Protein AF-A0A447N8U3-F1 (afdb_monomer)

Radius of gyration: 13.82 Å; Cα contacts (8 Å, |Δi|>4): 98; chains: 1; bounding box: 30×31×38 Å

Foldseek 3Di:
DDWDQDPVHNVDIDDQFDDADVPGDPVRVVQVSCCVPPVDRCVVVVWDFDQPVDADFDDDDPVCCVVDDPPDHGGGGDRDDRPRDD

Solvent-accessible surface area (backbone atoms only — not comparable to full-atom values): 5715 Å² total; per-residue (Å²): 136,78,72,46,69,40,90,91,39,78,89,43,69,36,61,87,79,74,74,66,53,92,96,52,49,72,66,57,31,52,53,51,39,39,30,72,78,70,71,44,52,48,75,86,70,70,42,48,74,49,84,67,88,52,73,56,75,55,81,68,55,78,90,61,46,82,82,52,66,91,88,70,69,58,77,50,72,51,74,66,57,65,60,68,59,131

Secondary structure (DSSP, 8-state):
---EE-SS-TT-EESS--PPPTT--HHHHHHHHHHHHH---TTTTTPPPP--------PPPTTTGGGS-TT---------------

Mean predicted aligned error: 6.05 Å

Organism: Salmonella enterica I (NCBI:txid59201)

Nearest PDB structures (foldseek):
  2o1c-assembly2_B  TM=8.344E-01  e=4.513E-09  Escherichia coli
  4s2v-assembly1_A  TM=6.903E-01  e=2.520E-01  Escherichia coli K-12

Structure (mmCIF, N/CA/C/O backbone):
data_AF-A0A447N8U3-F1
#
_entry.id   AF-A0A447N8U3-F1
#
loop_
_atom_site.group_PDB
_atom_site.id
_atom_site.type_symbol
_atom_site.label_atom_id
_atom_site.label_alt_id
_atom_site.label_comp_id
_atom_site.label_asym_id
_atom_site.label_entity_id
_atom_site.label_seq_id
_atom_site.pdbx_PDB_ins_code
_atom_site.Cartn_x
_atom_site.Cartn_y
_atom_site.Cartn_z
_atom_site.occupancy
_atom_site.B_iso_or_equiv
_atom_site.auth_seq_id
_atom_site.auth_comp_id
_atom_site.auth_asym_id
_atom_site.auth_atom_id
_atom_site.pdbx_PDB_model_num
ATOM 1 N N . MET A 1 1 ? 2.513 -11.857 11.190 1.00 72.25 1 MET A N 1
ATOM 2 C CA . MET A 1 1 ? 2.510 -10.950 10.023 1.00 72.25 1 MET A CA 1
ATOM 3 C C . MET A 1 1 ? 1.708 -11.611 8.915 1.00 72.25 1 MET A C 1
ATOM 5 O O . MET A 1 1 ? 1.931 -12.793 8.685 1.00 72.25 1 MET A O 1
ATOM 9 N N . LEU A 1 2 ? 0.777 -10.890 8.283 1.00 84.56 2 LEU A N 1
ATOM 10 C CA . LEU A 1 2 ? 0.028 -11.374 7.118 1.00 84.56 2 LEU A CA 1
ATOM 11 C C . LEU A 1 2 ? 0.846 -11.127 5.844 1.00 84.56 2 LEU A C 1
ATOM 13 O O . LEU A 1 2 ? 1.351 -10.020 5.653 1.00 84.56 2 LEU A O 1
ATOM 17 N N . MET A 1 3 ? 0.957 -12.154 5.002 1.00 89.38 3 MET A N 1
ATOM 18 C CA . MET A 1 3 ? 1.592 -12.090 3.688 1.00 89.38 3 MET A CA 1
ATOM 19 C C . MET A 1 3 ? 0.595 -12.557 2.628 1.00 89.38 3 MET A C 1
ATOM 21 O O . MET A 1 3 ? -0.099 -13.555 2.818 1.00 89.38 3 MET A O 1
ATOM 25 N N . LEU A 1 4 ? 0.549 -11.829 1.523 1.00 87.62 4 LEU A N 1
ATOM 26 C CA . LEU A 1 4 ? -0.295 -12.034 0.359 1.00 87.62 4 LEU A CA 1
ATOM 27 C C . LEU A 1 4 ? 0.606 -12.421 -0.814 1.00 87.62 4 LEU A C 1
ATOM 29 O O . LEU A 1 4 ? 1.627 -11.774 -1.062 1.00 87.62 4 LEU A O 1
ATOM 33 N N . GLN A 1 5 ? 0.234 -13.482 -1.523 1.00 92.75 5 GLN A N 1
ATOM 34 C CA . GLN A 1 5 ? 0.895 -13.882 -2.761 1.00 92.75 5 GLN A CA 1
ATOM 35 C C . GLN A 1 5 ? 0.347 -13.042 -3.912 1.00 92.75 5 GLN A C 1
ATOM 37 O O . GLN A 1 5 ? -0.874 -12.933 -4.079 1.00 92.75 5 GLN A O 1
ATOM 42 N N . ARG A 1 6 ? 1.230 -12.459 -4.724 1.00 88.56 6 ARG A N 1
ATOM 43 C CA . ARG A 1 6 ? 0.794 -11.721 -5.909 1.00 88.56 6 ARG A CA 1
ATOM 44 C C . ARG A 1 6 ? 0.258 -12.677 -6.977 1.00 88.56 6 ARG A C 1
ATOM 46 O O . ARG A 1 6 ? 0.722 -13.802 -7.130 1.00 88.56 6 ARG A O 1
ATOM 53 N N . ARG A 1 7 ? -0.719 -12.210 -7.761 1.00 88.44 7 ARG A N 1
ATOM 54 C CA . ARG A 1 7 ? -1.259 -12.983 -8.898 1.00 88.44 7 ARG A CA 1
ATOM 55 C C . ARG A 1 7 ? -0.355 -12.950 -10.132 1.00 88.44 7 ARG A C 1
ATOM 57 O O . ARG A 1 7 ? -0.414 -13.874 -10.932 1.00 88.44 7 ARG A O 1
ATOM 64 N N . ASP A 1 8 ? 0.416 -11.879 -10.311 1.00 84.69 8 ASP A N 1
ATOM 65 C CA . ASP A 1 8 ? 1.306 -11.672 -11.461 1.00 84.69 8 ASP A CA 1
ATOM 66 C C . ASP A 1 8 ? 2.712 -12.258 -11.257 1.00 84.69 8 ASP A C 1
ATOM 68 O O . ASP A 1 8 ? 3.395 -12.525 -12.242 1.00 84.69 8 ASP A O 1
ATOM 72 N N . ASP A 1 9 ? 3.112 -12.513 -10.008 1.00 86.19 9 ASP A N 1
ATOM 73 C CA . ASP A 1 9 ? 4.344 -13.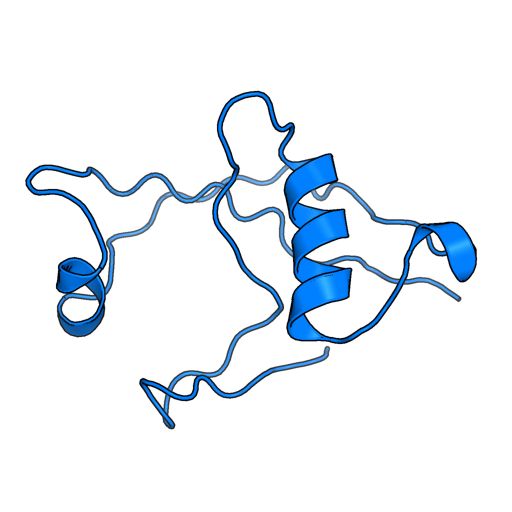218 -9.648 1.00 86.19 9 ASP A CA 1
ATOM 74 C C . ASP A 1 9 ? 4.098 -14.131 -8.423 1.00 86.19 9 ASP A C 1
ATOM 76 O O . ASP A 1 9 ? 4.043 -13.642 -7.291 1.00 86.19 9 ASP A O 1
ATOM 80 N N . PRO A 1 10 ? 3.930 -15.454 -8.620 1.00 89.62 10 PRO A N 1
ATOM 81 C CA . PRO A 1 10 ? 3.697 -16.407 -7.533 1.00 89.62 10 PRO A CA 1
ATOM 82 C C . PRO A 1 10 ? 4.855 -16.528 -6.533 1.00 89.62 10 PRO A C 1
ATOM 84 O O . PRO A 1 10 ? 4.634 -16.959 -5.398 1.00 89.62 10 PRO A O 1
ATOM 87 N N . ASP A 1 11 ? 6.074 -16.156 -6.921 1.00 91.25 11 ASP A N 1
ATOM 88 C CA . ASP A 1 11 ? 7.232 -16.173 -6.024 1.00 91.25 11 ASP A CA 1
ATOM 89 C C . ASP A 1 11 ? 7.293 -14.897 -5.165 1.00 91.25 11 ASP A C 1
ATOM 91 O O . ASP A 1 11 ? 8.038 -14.821 -4.183 1.00 91.25 11 ASP A O 1
ATOM 95 N N . PHE A 1 12 ? 6.454 -13.907 -5.479 1.00 86.25 12 P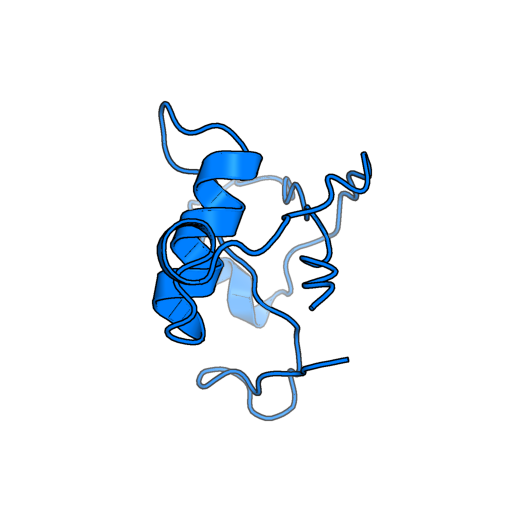HE A N 1
ATOM 96 C CA . PHE A 1 12 ? 6.398 -12.629 -4.794 1.00 86.25 12 PHE A CA 1
ATOM 97 C C . PHE A 1 12 ? 5.329 -12.614 -3.699 1.00 86.25 12 PHE A C 1
ATOM 99 O O . PHE A 1 12 ? 4.122 -12.533 -3.949 1.00 86.25 12 PHE A O 1
ATOM 106 N N . TRP A 1 13 ? 5.797 -12.598 -2.453 1.00 89.81 13 TRP A N 1
ATOM 107 C CA . TRP A 1 13 ? 4.964 -12.439 -1.266 1.00 89.81 13 TRP A CA 1
ATOM 108 C C . TRP A 1 13 ? 5.178 -11.067 -0.646 1.00 89.81 13 TRP A C 1
ATOM 110 O O . TRP A 1 13 ? 6.309 -10.628 -0.443 1.00 89.81 13 TRP A O 1
ATOM 120 N N . GLN A 1 14 ? 4.087 -10.400 -0.293 1.00 88.44 14 GLN A N 1
ATOM 121 C CA . GLN A 1 14 ? 4.122 -9.047 0.252 1.00 88.44 14 GLN A CA 1
ATOM 122 C C . GLN A 1 14 ? 3.041 -8.824 1.304 1.00 88.44 14 GLN A C 1
ATOM 124 O O . GLN A 1 14 ? 2.092 -9.590 1.402 1.00 88.44 14 GLN A O 1
ATOM 129 N N . SER A 1 15 ? 3.161 -7.755 2.086 1.00 90.38 15 SER A N 1
ATOM 130 C CA . SER A 1 15 ? 2.001 -7.231 2.814 1.00 90.38 15 SER A CA 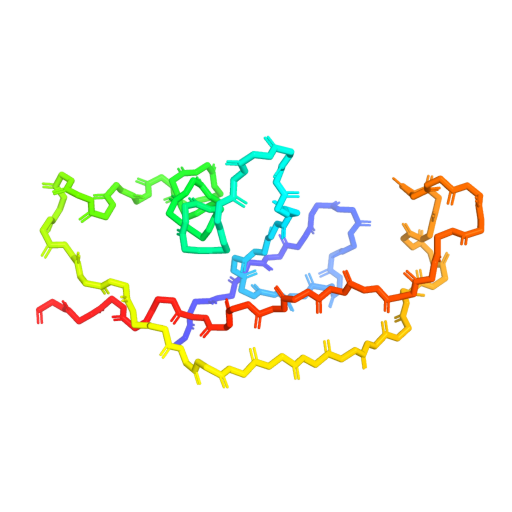1
ATOM 131 C C . SER A 1 15 ? 1.120 -6.393 1.876 1.00 90.38 15 SER A C 1
ATOM 133 O O . SER A 1 15 ? 1.403 -6.315 0.679 1.00 90.38 15 SER A O 1
ATOM 135 N N . VAL A 1 16 ? 0.082 -5.755 2.417 1.00 90.19 16 VAL A N 1
ATOM 136 C CA . VAL A 1 16 ? -0.763 -4.822 1.658 1.00 90.19 16 VAL A CA 1
ATOM 137 C C . VAL A 1 16 ? 0.093 -3.681 1.109 1.00 90.19 16 VAL A C 1
ATOM 139 O O . VAL A 1 16 ? 0.894 -3.097 1.845 1.00 90.19 16 VAL A O 1
ATOM 142 N N . THR A 1 17 ? -0.047 -3.368 -0.179 1.00 89.06 17 THR A N 1
ATOM 143 C CA . THR A 1 17 ? 0.647 -2.232 -0.807 1.00 89.06 17 THR A CA 1
ATOM 144 C C . THR A 1 17 ? -0.238 -1.563 -1.832 1.00 89.06 17 THR A C 1
ATOM 146 O O . THR A 1 17 ? -0.900 -2.256 -2.589 1.00 89.06 17 THR A O 1
ATOM 149 N N . GLY A 1 18 ? -0.074 -0.258 -2.009 1.00 88.75 18 GLY A N 1
ATOM 150 C CA . GLY A 1 18 ? -0.687 0.429 -3.130 1.00 88.75 18 GLY A CA 1
ATOM 151 C C . GLY A 1 18 ? -0.071 1.779 -3.418 1.00 88.75 18 GLY A C 1
ATOM 152 O O . GLY A 1 18 ? 0.841 2.239 -2.723 1.00 88.75 18 GLY A O 1
ATOM 153 N N . SER A 1 19 ? -0.556 2.388 -4.492 1.00 89.06 19 SER A N 1
ATOM 154 C CA . SER A 1 19 ? -0.178 3.744 -4.872 1.00 89.06 19 SER A CA 1
ATOM 155 C C . SER A 1 19 ? -0.981 4.750 -4.053 1.00 89.06 19 SER A C 1
ATOM 157 O O . SER A 1 19 ? -2.123 4.495 -3.684 1.00 89.06 19 SER A O 1
ATOM 159 N N . ILE A 1 20 ? -0.386 5.915 -3.804 1.00 89.69 20 ILE A N 1
ATOM 160 C CA . ILE A 1 20 ? -1.118 7.070 -3.279 1.00 89.69 20 ILE A CA 1
ATOM 161 C C . ILE A 1 20 ? -1.755 7.775 -4.476 1.00 89.69 20 ILE A C 1
ATOM 163 O O . ILE A 1 20 ? -1.040 8.126 -5.419 1.00 89.69 20 ILE A O 1
ATOM 167 N N . GLU A 1 21 ? -3.072 7.962 -4.450 1.00 89.62 21 GLU A N 1
ATOM 168 C CA . GLU A 1 21 ? -3.789 8.652 -5.524 1.00 89.62 21 GLU A CA 1
ATOM 169 C C . GLU A 1 21 ? -3.685 10.184 -5.413 1.00 89.62 21 GLU A C 1
ATOM 171 O O . GLU A 1 21 ? -3.273 10.745 -4.393 1.00 89.62 21 GLU A O 1
ATOM 176 N N . GLU A 1 22 ? -4.032 10.895 -6.489 1.00 90.44 22 GLU A N 1
ATOM 177 C CA . GLU A 1 22 ? -3.998 12.359 -6.503 1.00 90.44 22 GLU A CA 1
ATOM 178 C C . GLU A 1 22 ? -4.985 12.941 -5.478 1.00 90.44 22 GLU A C 1
ATOM 180 O O . GLU A 1 22 ? -6.166 12.604 -5.458 1.00 90.44 22 GLU A O 1
ATOM 185 N N . GLY A 1 23 ? -4.493 13.834 -4.614 1.00 94.00 23 GLY A N 1
ATOM 186 C CA . GLY A 1 23 ? -5.289 14.421 -3.531 1.00 94.00 23 GLY A CA 1
ATOM 187 C C . GLY A 1 23 ? -5.437 13.531 -2.291 1.00 94.00 23 GLY A C 1
ATOM 188 O O . GLY A 1 23 ? -6.053 13.963 -1.317 1.00 94.00 23 GLY A O 1
ATOM 189 N N . GLU A 1 24 ? -4.847 12.333 -2.289 1.00 91.31 24 GLU A N 1
ATOM 190 C CA . GLU A 1 24 ? -4.876 11.400 -1.166 1.00 91.31 24 GLU A CA 1
ATOM 191 C C . GLU A 1 24 ? -3.639 11.563 -0.259 1.00 91.31 24 GLU A C 1
ATOM 193 O O . GLU A 1 24 ? -2.507 11.761 -0.710 1.00 91.31 24 GLU A O 1
ATOM 198 N N . THR A 1 25 ? -3.834 11.476 1.058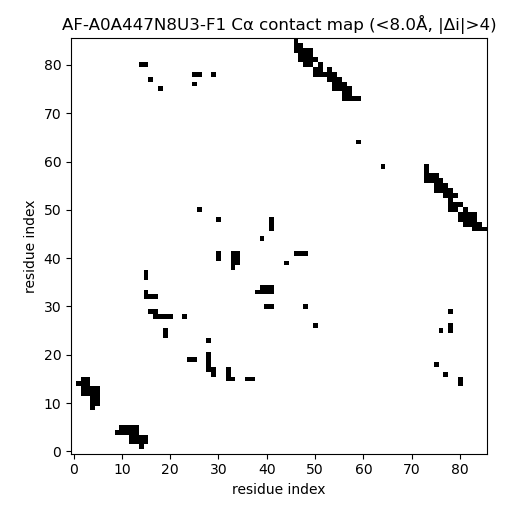 1.00 90.19 25 THR A N 1
ATOM 199 C CA . THR A 1 25 ? -2.731 11.325 2.016 1.00 90.19 25 THR A CA 1
ATOM 200 C C . THR A 1 25 ? -2.286 9.871 2.091 1.00 90.19 25 THR A C 1
ATOM 202 O O . THR A 1 25 ? -3.046 8.938 1.857 1.00 90.19 25 THR A O 1
ATOM 205 N N . ALA A 1 2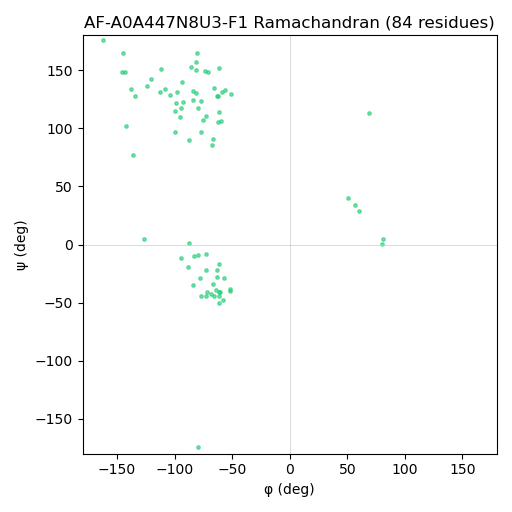6 ? -1.053 9.647 2.522 1.00 87.75 26 ALA A N 1
ATOM 206 C CA . ALA A 1 26 ? -0.509 8.300 2.601 1.00 87.75 26 ALA A CA 1
ATOM 207 C C . ALA A 1 26 ? -1.266 7.388 3.603 1.00 87.75 26 ALA A C 1
ATOM 209 O O . ALA A 1 26 ? -1.350 6.178 3.405 1.00 87.75 26 ALA A O 1
ATOM 210 N N . LEU A 1 27 ? -1.879 7.976 4.640 1.00 89.44 27 LEU A N 1
ATOM 211 C CA . LEU A 1 27 ? -2.752 7.267 5.580 1.00 89.44 27 LEU A CA 1
ATOM 212 C C . LEU A 1 27 ? -4.098 6.882 4.947 1.00 89.44 27 LEU A C 1
ATOM 214 O O . LEU A 1 27 ? -4.580 5.775 5.171 1.00 89.44 27 LEU A O 1
ATOM 218 N N . GLN A 1 28 ? -4.695 7.779 4.153 1.00 92.12 28 GLN A N 1
ATOM 219 C CA . GLN A 1 28 ? -5.928 7.486 3.414 1.00 92.12 28 GLN A CA 1
ATOM 220 C C . GLN A 1 28 ? -5.706 6.341 2.421 1.00 92.12 28 GLN A C 1
ATOM 222 O O . GLN A 1 28 ? -6.481 5.385 2.443 1.00 92.12 28 GLN A O 1
ATOM 227 N N . ALA A 1 29 ? -4.586 6.372 1.689 1.00 91.94 29 ALA A N 1
ATOM 228 C CA . ALA A 1 29 ? -4.193 5.293 0.787 1.00 91.94 29 ALA A CA 1
ATOM 229 C C . ALA A 1 29 ? -4.068 3.965 1.539 1.00 91.94 29 ALA A C 1
ATOM 231 O O . ALA A 1 29 ? -4.649 2.965 1.137 1.00 91.94 29 ALA A O 1
ATOM 232 N N . ALA A 1 30 ? -3.386 3.953 2.688 1.00 90.94 30 ALA A N 1
ATOM 233 C CA . ALA A 1 30 ? -3.244 2.739 3.488 1.00 90.94 30 ALA A CA 1
ATOM 234 C C . ALA A 1 30 ? -4.597 2.167 3.957 1.00 90.94 30 ALA A C 1
ATOM 236 O O . ALA A 1 30 ? -4.792 0.955 3.910 1.00 90.94 30 ALA A O 1
ATOM 237 N N . VAL A 1 31 ? -5.545 3.012 4.380 1.00 92.25 31 VAL A N 1
ATOM 238 C CA . VAL A 1 31 ? -6.898 2.566 4.769 1.00 92.25 31 VAL A CA 1
ATOM 239 C C . VAL A 1 31 ? -7.662 1.997 3.572 1.00 92.25 31 VAL A C 1
ATOM 241 O O . VAL A 1 31 ? -8.292 0.945 3.698 1.00 92.25 31 VAL A O 1
ATOM 244 N N . ARG A 1 32 ? -7.598 2.668 2.415 1.00 94.75 32 ARG A N 1
ATOM 245 C CA . ARG A 1 32 ? -8.246 2.220 1.178 1.00 94.75 32 ARG A CA 1
ATOM 246 C C . ARG A 1 32 ? -7.698 0.866 0.724 1.00 94.75 32 ARG A C 1
ATOM 248 O O . ARG A 1 32 ? -8.478 -0.061 0.540 1.00 94.75 32 ARG A O 1
ATOM 255 N N . GLU A 1 33 ? -6.380 0.724 0.642 1.00 93.62 33 GLU A N 1
ATOM 256 C CA . GLU A 1 33 ? -5.718 -0.508 0.190 1.00 93.62 33 GLU A CA 1
ATOM 257 C C . GLU A 1 33 ? -5.984 -1.692 1.131 1.00 93.62 33 GLU A C 1
ATOM 259 O O . GLU A 1 33 ? -6.241 -2.805 0.681 1.00 93.62 33 GLU A O 1
ATOM 264 N N . VAL A 1 34 ? -6.007 -1.474 2.453 1.00 93.00 34 VAL A N 1
ATOM 265 C CA . VAL A 1 34 ? -6.374 -2.530 3.418 1.00 93.00 34 VAL A CA 1
ATOM 266 C C . VAL A 1 34 ? -7.808 -3.013 3.184 1.00 93.00 34 VAL A C 1
ATOM 268 O O . VAL A 1 34 ? -8.083 -4.216 3.214 1.00 93.00 34 VAL A O 1
ATOM 271 N N . LYS A 1 35 ? -8.728 -2.094 2.895 1.00 94.06 35 LYS A N 1
ATOM 272 C CA . LYS A 1 35 ? -10.110 -2.449 2.583 1.00 94.06 35 LYS A CA 1
ATOM 273 C C . LYS A 1 35 ? -10.230 -3.174 1.242 1.00 94.06 35 LYS A C 1
ATOM 275 O O . LYS A 1 35 ? -10.960 -4.157 1.156 1.00 94.06 35 LYS A O 1
ATOM 280 N N . GLU A 1 36 ? -9.520 -2.723 0.215 1.00 94.50 36 GLU A N 1
ATOM 281 C CA . GLU A 1 36 ? -9.584 -3.287 -1.138 1.00 94.50 36 GLU A CA 1
ATOM 282 C C . GLU A 1 36 ? -8.903 -4.659 -1.245 1.00 94.50 36 GLU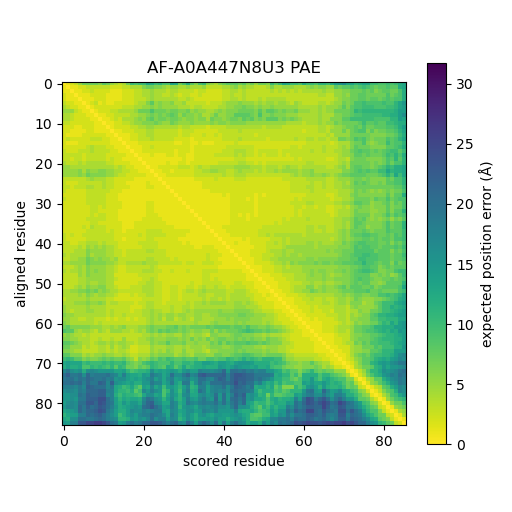 A C 1
ATOM 284 O O . GLU A 1 36 ? -9.477 -5.581 -1.828 1.00 94.50 36 GLU A O 1
ATOM 289 N N . GLU A 1 37 ? -7.716 -4.835 -0.656 1.00 91.81 37 GLU A N 1
ATOM 290 C CA . GLU A 1 37 ? -6.930 -6.065 -0.810 1.00 91.81 37 GLU A CA 1
ATOM 291 C C . GLU A 1 37 ? -7.338 -7.181 0.158 1.00 91.81 37 GLU A C 1
ATOM 293 O O . GLU A 1 37 ? -7.279 -8.358 -0.205 1.00 91.81 37 GLU A O 1
ATOM 298 N N . VAL A 1 38 ? -7.746 -6.841 1.389 1.00 91.81 38 VAL A N 1
ATOM 299 C CA . VAL A 1 38 ? -8.046 -7.840 2.436 1.00 91.81 38 VAL A CA 1
ATOM 300 C C . VAL A 1 38 ? -9.431 -7.702 3.065 1.00 91.81 38 VAL A C 1
ATOM 302 O O . VAL A 1 38 ? -9.766 -8.477 3.956 1.00 91.81 38 VAL A O 1
ATOM 305 N N . THR A 1 39 ? -10.274 -6.788 2.567 1.00 94.88 39 THR A N 1
ATOM 306 C CA . THR A 1 39 ? -11.670 -6.620 3.027 1.00 94.88 39 THR A CA 1
ATOM 307 C C . THR A 1 39 ? -11.782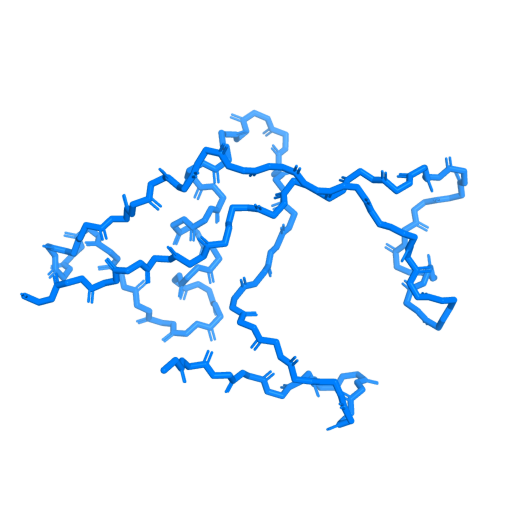 -6.262 4.518 1.00 94.88 39 THR A C 1
ATOM 309 O O . THR A 1 39 ? -12.779 -6.579 5.159 1.00 94.88 39 THR A O 1
ATOM 312 N N . ILE A 1 40 ? -10.769 -5.586 5.072 1.00 91.56 40 ILE A N 1
ATOM 313 C CA . ILE A 1 40 ? -10.785 -5.082 6.453 1.00 91.56 40 ILE A CA 1
ATOM 314 C C . ILE A 1 40 ? -11.162 -3.603 6.428 1.00 91.56 40 ILE A C 1
ATOM 316 O O . ILE A 1 40 ? -10.477 -2.788 5.806 1.00 91.56 40 ILE A O 1
ATOM 320 N N . ASP A 1 41 ? -12.239 -3.237 7.116 1.00 93.12 41 ASP A N 1
ATOM 321 C CA . ASP A 1 41 ? -12.657 -1.841 7.244 1.00 93.12 41 ASP A CA 1
ATOM 322 C C . ASP A 1 41 ? -12.192 -1.297 8.595 1.00 93.12 41 ASP A C 1
ATOM 324 O O . ASP A 1 41 ? -12.845 -1.470 9.621 1.00 93.12 41 ASP A O 1
ATOM 328 N N . VAL A 1 42 ? -11.042 -0.617 8.581 1.00 89.56 42 VAL A N 1
ATOM 329 C CA . VAL A 1 42 ? -10.371 -0.089 9.781 1.00 89.56 42 VAL A CA 1
ATOM 330 C C . VAL A 1 42 ? -11.315 0.752 10.648 1.00 89.56 42 VAL A C 1
ATOM 332 O O . VAL A 1 42 ? -11.287 0.640 11.871 1.00 89.56 42 VAL A O 1
ATOM 335 N N . ALA A 1 43 ? -12.173 1.571 10.033 1.00 89.94 43 ALA A N 1
ATOM 336 C CA . ALA A 1 43 ? -13.089 2.438 10.765 1.00 89.94 43 ALA A CA 1
ATOM 337 C C . ALA A 1 43 ? -14.288 1.659 11.326 1.00 89.94 43 ALA A C 1
ATOM 339 O O . ALA A 1 43 ? -14.651 1.854 12.487 1.00 89.94 43 ALA A O 1
ATOM 340 N N . ALA A 1 44 ? -14.893 0.771 10.528 1.00 94.00 44 ALA A N 1
ATOM 341 C CA . ALA A 1 44 ? -16.039 -0.026 10.969 1.00 94.00 44 ALA A CA 1
ATOM 342 C C . ALA A 1 44 ? -15.660 -1.032 12.069 1.00 94.00 44 ALA A C 1
ATOM 344 O O . ALA A 1 44 ? -16.447 -1.279 12.984 1.00 94.00 44 ALA A O 1
ATOM 345 N N . GLU A 1 45 ? -14.444 -1.571 12.003 1.00 93.12 45 GLU A N 1
ATOM 346 C CA . GLU A 1 45 ? -13.900 -2.533 12.962 1.00 93.12 45 GLU A CA 1
ATOM 347 C C . GLU A 1 45 ? -13.213 -1.868 14.170 1.00 93.12 45 GLU A C 1
ATOM 349 O O . GLU A 1 45 ? -12.731 -2.570 15.054 1.00 93.12 45 GLU A O 1
ATOM 354 N N . GLN A 1 46 ? -13.199 -0.529 14.250 1.00 92.00 46 GLN A N 1
ATOM 355 C CA . GLN A 1 46 ? -12.576 0.245 15.342 1.00 92.00 46 GLN A CA 1
ATOM 356 C C . GLN A 1 46 ? -11.084 -0.069 15.535 1.00 92.00 46 GLN A C 1
ATOM 358 O O . GLN A 1 46 ? -10.547 -0.041 16.642 1.00 92.00 46 GLN A O 1
ATOM 363 N N . LEU A 1 47 ? -10.407 -0.357 14.430 1.00 89.56 47 LEU A N 1
ATOM 364 C CA . LEU A 1 47 ? -8.993 -0.680 14.404 1.00 89.56 47 LEU A CA 1
ATOM 365 C C . LEU A 1 47 ? -8.162 0.600 14.329 1.00 89.56 47 LEU A C 1
ATOM 367 O O . LEU A 1 47 ? -8.584 1.622 13.788 1.00 89.56 47 LEU A O 1
ATOM 371 N N . THR A 1 48 ? -6.935 0.536 14.839 1.00 86.62 48 THR A N 1
ATOM 372 C CA . THR A 1 48 ? -5.979 1.644 14.734 1.00 86.62 48 THR A CA 1
ATOM 373 C C . THR A 1 48 ? -4.936 1.335 13.669 1.00 86.62 48 THR A C 1
ATOM 375 O O . THR A 1 48 ? -4.298 0.285 13.702 1.00 86.62 48 THR A O 1
ATOM 378 N N . LEU A 1 49 ? -4.734 2.266 12.736 1.00 85.25 49 LEU A N 1
ATOM 379 C CA . LEU A 1 49 ? -3.616 2.220 11.798 1.00 85.25 49 LEU A CA 1
ATOM 380 C C . LEU A 1 49 ? -2.444 3.018 12.387 1.00 85.25 49 LEU A C 1
ATOM 382 O O . LEU A 1 49 ? -2.594 4.199 12.698 1.00 85.25 49 LEU A O 1
ATOM 386 N N . ILE A 1 50 ? -1.286 2.380 12.559 1.00 86.38 50 ILE A N 1
ATOM 387 C CA . ILE A 1 50 ? -0.095 3.030 13.123 1.00 86.38 50 ILE A CA 1
ATOM 388 C C . ILE A 1 50 ? 0.790 3.541 11.987 1.00 86.38 50 ILE A C 1
ATOM 390 O O . ILE A 1 50 ? 1.325 2.751 11.210 1.00 86.38 50 ILE A O 1
ATOM 394 N N . ASP A 1 51 ? 0.992 4.858 11.920 1.00 85.00 51 ASP A N 1
ATOM 395 C CA . ASP A 1 51 ? 1.988 5.444 11.025 1.00 85.00 51 ASP A CA 1
ATOM 396 C C . ASP A 1 51 ? 3.399 5.164 11.558 1.00 85.00 51 ASP A C 1
ATOM 398 O O . ASP A 1 51 ? 3.834 5.700 12.582 1.00 85.00 51 ASP 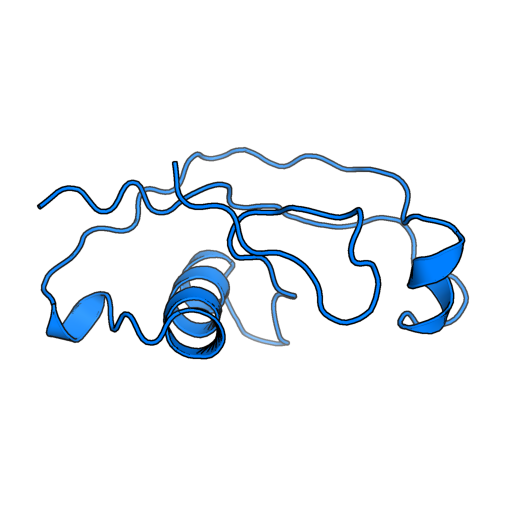A O 1
ATOM 402 N N . CYS A 1 52 ? 4.123 4.307 10.842 1.00 84.44 52 CYS A N 1
ATOM 403 C CA . CYS A 1 52 ? 5.493 3.939 11.166 1.00 84.44 52 CYS A CA 1
ATOM 404 C C . CYS A 1 52 ? 6.516 5.051 10.874 1.00 84.44 52 CYS A C 1
ATOM 406 O O . CYS A 1 52 ? 7.682 4.884 11.233 1.00 84.44 52 CYS A O 1
ATOM 408 N N . GLN A 1 53 ? 6.118 6.150 10.217 1.00 82.44 53 GLN A N 1
ATOM 409 C CA . GLN A 1 53 ? 6.966 7.300 9.878 1.00 82.44 53 GLN A CA 1
ATOM 410 C C . GLN A 1 53 ? 8.271 6.891 9.181 1.00 82.44 53 GLN A C 1
ATOM 412 O O . GLN A 1 53 ? 9.353 7.423 9.439 1.00 82.44 53 GLN A O 1
ATOM 417 N N . ARG A 1 54 ? 8.173 5.902 8.288 1.00 81.25 54 ARG A N 1
ATOM 418 C CA . ARG A 1 54 ? 9.286 5.415 7.473 1.00 81.25 54 ARG A CA 1
ATOM 419 C C . ARG A 1 54 ? 8.961 5.573 6.003 1.00 81.25 54 ARG A C 1
ATOM 421 O O . ARG A 1 54 ? 7.832 5.393 5.567 1.00 81.25 54 ARG A O 1
ATOM 428 N N . THR A 1 55 ? 9.976 5.928 5.235 1.00 82.25 55 THR A N 1
ATOM 429 C CA . THR A 1 55 ? 9.915 6.020 3.780 1.00 82.25 55 THR A CA 1
ATOM 430 C C . THR A 1 55 ? 11.196 5.415 3.238 1.00 82.25 55 THR A C 1
ATOM 432 O O . THR A 1 55 ? 12.276 5.681 3.763 1.00 82.25 55 THR A O 1
ATOM 435 N N . VAL A 1 56 ? 11.062 4.565 2.227 1.00 80.00 56 VAL A N 1
ATOM 436 C CA . VAL A 1 56 ? 12.171 3.841 1.608 1.00 80.00 56 VAL A CA 1
ATOM 437 C C . VAL A 1 56 ? 12.036 3.937 0.100 1.00 80.00 56 VAL A C 1
ATOM 439 O O . VAL A 1 56 ? 10.986 3.623 -0.442 1.00 80.00 56 VAL A O 1
ATOM 442 N N . GLU A 1 57 ? 13.094 4.356 -0.578 1.00 82.56 57 GLU A N 1
ATOM 443 C CA . GLU A 1 57 ? 13.144 4.377 -2.039 1.00 82.56 57 GLU A CA 1
ATOM 444 C C . GLU A 1 57 ? 13.876 3.126 -2.525 1.00 82.56 57 GLU A C 1
ATOM 446 O O . GLU A 1 57 ? 14.940 2.779 -2.011 1.00 82.56 57 GLU A O 1
ATOM 451 N N . PHE A 1 58 ? 13.296 2.418 -3.492 1.00 81.38 58 PHE A N 1
ATOM 452 C CA . PHE A 1 58 ? 13.866 1.189 -4.040 1.00 81.38 58 PHE A CA 1
ATOM 453 C C . PHE A 1 58 ? 13.555 1.069 -5.525 1.00 81.38 58 PHE A C 1
ATOM 455 O O . PHE A 1 58 ? 12.509 1.515 -5.993 1.00 81.38 58 PHE A O 1
ATOM 462 N N . GLU A 1 59 ? 14.459 0.445 -6.273 1.00 82.38 59 GLU A N 1
ATOM 463 C CA . GLU A 1 59 ? 14.274 0.248 -7.704 1.00 82.38 59 GLU A CA 1
ATOM 464 C C . GLU A 1 59 ? 13.089 -0.684 -8.000 1.00 82.38 59 GLU A C 1
ATOM 466 O O . GLU A 1 59 ? 12.946 -1.753 -7.407 1.00 82.38 59 GLU A O 1
ATOM 471 N N . ILE A 1 60 ? 12.253 -0.292 -8.964 1.00 82.75 60 ILE A N 1
ATOM 472 C CA . ILE A 1 60 ? 11.165 -1.135 -9.467 1.00 82.75 60 ILE A CA 1
ATOM 473 C C . ILE A 1 60 ? 11.761 -2.387 -10.095 1.00 82.75 60 ILE A C 1
ATOM 475 O O . ILE A 1 60 ? 12.574 -2.282 -11.018 1.00 82.75 60 ILE A O 1
ATOM 479 N N . PHE A 1 61 ? 11.286 -3.560 -9.675 1.00 84.12 61 PHE A N 1
ATOM 480 C CA . PHE A 1 61 ? 11.632 -4.811 -10.336 1.00 84.12 61 PHE A CA 1
ATOM 481 C C . PHE A 1 61 ? 11.386 -4.713 -11.842 1.00 84.12 61 PHE A C 1
ATOM 483 O O . PHE A 1 61 ? 10.311 -4.307 -12.292 1.00 84.12 61 PHE A O 1
ATOM 490 N N . SER A 1 62 ? 12.390 -5.095 -12.629 1.00 85.69 62 SER A N 1
ATOM 491 C CA . SER A 1 62 ? 12.389 -4.945 -14.088 1.00 85.69 62 SER A CA 1
ATOM 492 C C . SER A 1 62 ? 11.139 -5.535 -14.746 1.00 85.69 62 SER A C 1
ATOM 494 O O . SER A 1 62 ? 10.577 -4.918 -15.649 1.00 85.69 62 SER A O 1
ATOM 496 N N . HIS A 1 63 ? 10.653 -6.675 -14.250 1.00 84.06 63 HIS A N 1
ATOM 497 C CA . HIS A 1 63 ? 9.456 -7.338 -14.762 1.00 84.06 63 HIS A CA 1
ATOM 498 C C . HIS A 1 63 ? 8.144 -6.613 -14.400 1.00 84.06 63 HIS A C 1
ATOM 500 O O . HIS A 1 63 ? 7.172 -6.764 -15.131 1.00 84.06 63 HIS A O 1
ATOM 506 N N . LEU A 1 64 ? 8.101 -5.768 -13.358 1.00 84.44 64 LEU A N 1
ATOM 507 C CA . LEU A 1 64 ? 6.923 -4.962 -12.980 1.00 84.44 64 LEU A CA 1
ATOM 508 C C . LEU A 1 64 ? 6.939 -3.542 -13.563 1.00 84.44 64 LEU A C 1
ATOM 510 O O . LEU A 1 64 ? 5.913 -2.860 -13.520 1.00 84.44 64 LEU A O 1
ATOM 514 N N . ARG A 1 65 ? 8.068 -3.085 -14.128 1.00 85.50 65 ARG A N 1
ATOM 515 C CA . ARG A 1 65 ? 8.213 -1.724 -14.680 1.00 85.50 65 ARG A CA 1
ATOM 516 C C . ARG A 1 65 ? 7.194 -1.377 -15.760 1.00 85.50 65 ARG A C 1
ATOM 518 O O . ARG A 1 65 ? 6.843 -0.212 -15.886 1.00 85.50 65 ARG A O 1
ATOM 525 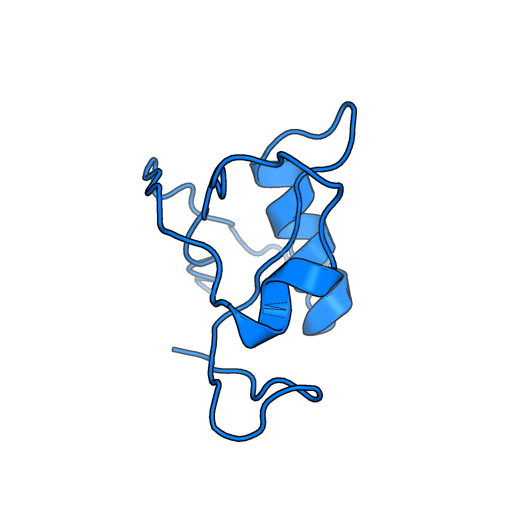N N . HIS A 1 66 ? 6.703 -2.364 -16.506 1.00 85.81 66 HIS A N 1
ATOM 526 C CA . HIS A 1 66 ? 5.722 -2.151 -17.572 1.00 85.81 66 HIS A CA 1
ATOM 527 C C . HIS A 1 66 ? 4.388 -1.560 -17.074 1.00 85.81 66 HIS A C 1
ATOM 529 O O . HIS A 1 66 ? 3.624 -1.038 -17.880 1.00 85.81 66 HIS A O 1
ATOM 535 N N . ARG A 1 67 ? 4.108 -1.624 -15.762 1.00 85.00 67 ARG A N 1
ATOM 536 C CA . ARG A 1 67 ? 2.918 -1.020 -15.140 1.00 85.00 67 ARG A CA 1
ATOM 537 C C . ARG A 1 67 ? 3.049 0.488 -14.893 1.00 85.00 67 ARG A C 1
ATOM 539 O O . ARG A 1 67 ? 2.069 1.119 -14.513 1.00 85.00 67 ARG A O 1
ATOM 546 N N . TYR A 1 68 ? 4.237 1.060 -15.081 1.00 84.62 68 TYR A N 1
ATOM 547 C CA . TYR A 1 68 ? 4.533 2.464 -14.798 1.00 84.62 68 TYR A CA 1
ATOM 548 C C . TYR A 1 68 ? 4.789 3.242 -16.090 1.00 84.62 68 TYR A C 1
ATOM 550 O O . TYR A 1 68 ? 5.258 2.689 -17.086 1.00 84.62 68 TYR A O 1
ATOM 558 N N . ALA A 1 69 ? 4.489 4.543 -16.071 1.00 84.62 69 ALA A N 1
ATOM 559 C CA . ALA A 1 69 ? 4.756 5.416 -17.208 1.00 84.62 69 ALA A CA 1
ATOM 560 C C . ALA A 1 69 ? 6.270 5.486 -17.526 1.00 84.62 69 ALA A C 1
ATOM 562 O O . ALA A 1 69 ? 7.106 5.338 -16.626 1.00 84.62 69 ALA A O 1
ATOM 563 N N . PRO A 1 70 ? 6.657 5.733 -18.791 1.00 84.19 70 PRO A N 1
ATOM 564 C CA . PRO A 1 70 ? 8.061 5.892 -19.158 1.00 84.19 70 PRO A CA 1
ATOM 565 C C . PRO A 1 70 ? 8.740 7.001 -18.344 1.00 84.19 70 PRO A C 1
ATOM 567 O O . PRO A 1 70 ? 8.211 8.103 -18.227 1.00 84.19 70 PRO A O 1
ATOM 570 N N . GLY A 1 71 ? 9.926 6.721 -17.798 1.00 77.50 71 GLY A N 1
ATOM 571 C CA . GLY A 1 71 ? 10.703 7.699 -17.026 1.00 77.50 71 GLY A CA 1
ATOM 572 C C . GLY A 1 71 ? 10.278 7.869 -15.563 1.00 77.50 71 GLY A C 1
ATOM 573 O O . GLY A 1 71 ? 10.846 8.715 -14.876 1.00 77.50 71 GLY A O 1
ATOM 574 N N . VAL A 1 72 ? 9.329 7.068 -15.062 1.00 77.69 72 VAL A N 1
ATOM 575 C CA . VAL A 1 72 ? 9.001 7.034 -13.629 1.00 77.69 72 VAL A CA 1
ATOM 576 C C . VAL A 1 72 ? 10.228 6.580 -12.832 1.00 77.69 72 VAL A C 1
ATOM 578 O O . VAL A 1 72 ? 10.697 5.446 -12.955 1.00 77.69 72 VAL A O 1
ATOM 581 N N . MET A 1 73 ? 10.747 7.497 -12.017 1.00 63.03 73 MET A N 1
ATOM 582 C CA . MET A 1 73 ? 11.778 7.226 -11.019 1.00 63.03 73 MET A CA 1
ATOM 583 C C . MET A 1 73 ? 11.168 6.456 -9.838 1.00 63.03 73 MET A C 1
ATOM 585 O O . MET A 1 73 ? 9.984 6.634 -9.543 1.00 63.03 73 MET A O 1
ATOM 589 N N . PRO A 1 74 ? 11.943 5.599 -9.152 1.00 56.72 74 PRO A N 1
ATOM 590 C CA . PRO A 1 74 ? 11.445 4.843 -8.012 1.00 56.72 74 PRO A CA 1
ATOM 591 C C . PRO A 1 74 ? 11.021 5.784 -6.884 1.00 56.72 74 PRO A C 1
ATOM 593 O O . PRO A 1 74 ? 11.862 6.335 -6.182 1.00 56.72 74 PRO A O 1
ATOM 596 N N . GLN A 1 75 ? 9.717 5.958 -6.690 1.00 51.75 75 GLN A N 1
ATOM 597 C CA . GLN A 1 75 ? 9.198 6.712 -5.558 1.00 51.75 75 GLN A CA 1
ATOM 598 C C . GLN A 1 75 ? 8.019 5.961 -4.952 1.00 51.75 75 GLN A C 1
ATOM 600 O O . GLN A 1 75 ? 6.856 6.288 -5.165 1.00 51.75 75 GLN A O 1
ATOM 605 N N . TYR A 1 76 ? 8.334 4.909 -4.201 1.00 53.12 76 TYR A N 1
ATOM 606 C CA . TYR A 1 76 ? 7.345 4.215 -3.388 1.00 53.12 76 TYR A CA 1
ATOM 607 C C . TYR A 1 76 ? 7.486 4.695 -1.963 1.00 53.12 76 TYR A C 1
ATOM 609 O O . TYR A 1 76 ? 8.491 4.465 -1.303 1.00 53.12 76 TYR A O 1
ATOM 617 N N . ARG A 1 77 ? 6.453 5.358 -1.463 1.00 51.28 77 ARG A N 1
ATOM 618 C CA . ARG A 1 77 ? 6.343 5.651 -0.042 1.00 51.28 77 ARG A CA 1
ATOM 619 C C . ARG A 1 77 ? 5.659 4.446 0.595 1.00 51.28 77 ARG A C 1
ATOM 621 O O . ARG A 1 77 ? 4.437 4.387 0.618 1.00 51.28 77 ARG A O 1
ATOM 628 N N . ILE A 1 78 ? 6.418 3.446 1.044 1.00 52.31 78 ILE A N 1
ATOM 629 C CA . ILE A 1 78 ? 5.796 2.350 1.795 1.00 52.31 78 ILE A CA 1
ATOM 630 C C . ILE A 1 78 ? 5.479 2.857 3.207 1.00 52.31 78 ILE A C 1
ATOM 632 O O . ILE A 1 78 ? 6.392 2.989 4.022 1.00 52.31 78 ILE A O 1
ATOM 636 N N . LEU A 1 79 ? 4.202 3.095 3.523 1.00 48.94 79 LEU A N 1
ATOM 637 C CA . LEU A 1 79 ? 3.754 3.021 4.916 1.00 48.94 79 LEU A CA 1
ATOM 638 C C . LEU A 1 79 ? 3.613 1.545 5.256 1.00 48.94 79 LEU A C 1
ATOM 640 O O . LEU A 1 79 ? 2.636 0.897 4.893 1.00 48.94 79 LEU A O 1
ATOM 644 N N . VAL A 1 80 ? 4.639 0.977 5.884 1.00 51.28 80 VAL A N 1
ATOM 645 C CA . VAL A 1 80 ? 4.596 -0.433 6.269 1.00 51.28 80 VAL A CA 1
ATOM 646 C C . VAL A 1 80 ? 3.721 -0.605 7.507 1.00 51.28 80 VAL A C 1
ATOM 648 O O . VAL A 1 80 ? 4.034 -0.068 8.562 1.00 51.28 80 VAL A O 1
ATOM 651 N N . LEU A 1 81 ? 2.723 -1.473 7.325 1.00 45.22 81 LEU A N 1
ATOM 652 C CA . LEU A 1 81 ? 1.906 -2.225 8.279 1.00 45.22 81 LEU A CA 1
ATOM 653 C C . LEU A 1 81 ? 0.921 -1.423 9.143 1.00 45.22 81 LEU A C 1
ATOM 655 O O . LEU A 1 81 ? 1.332 -0.782 10.112 1.00 45.22 81 LEU A O 1
ATOM 659 N N . PRO A 1 82 ? -0.400 -1.612 8.946 1.00 45.53 82 PRO A N 1
ATOM 660 C CA . PRO A 1 82 ? -1.296 -1.533 10.082 1.00 45.53 82 PRO A CA 1
ATOM 661 C C . PRO A 1 82 ? -0.859 -2.602 11.087 1.00 45.53 82 PRO A C 1
ATOM 663 O O . PRO A 1 82 ? -1.068 -3.800 10.890 1.00 45.53 82 PRO A O 1
ATOM 666 N N . CYS A 1 83 ? -0.236 -2.189 12.187 1.00 41.94 83 CYS A N 1
ATOM 667 C CA . CYS A 1 83 ? -0.383 -2.965 13.405 1.00 41.94 83 CYS A CA 1
ATOM 668 C C . CYS A 1 83 ? -1.850 -2.809 13.807 1.00 41.94 83 CYS A C 1
ATOM 670 O O . CYS A 1 83 ? -2.203 -1.884 14.531 1.00 41.94 83 CYS A O 1
ATOM 672 N N . VAL A 1 84 ? -2.711 -3.658 13.246 1.00 46.47 84 VAL A N 1
ATOM 673 C CA . VAL A 1 84 ? -4.083 -3.803 13.710 1.00 46.47 84 VAL A CA 1
ATOM 674 C C . VAL A 1 84 ? -3.986 -4.413 15.104 1.00 46.47 84 VAL A C 1
ATOM 676 O O . VAL A 1 84 ? -3.875 -5.628 15.257 1.00 46.47 84 VAL A O 1
ATOM 679 N N . THR A 1 85 ? -3.913 -3.571 16.128 1.00 38.59 85 THR A N 1
ATOM 680 C CA . THR A 1 85 ? -4.077 -4.014 17.509 1.00 38.59 85 THR A CA 1
ATOM 681 C C . THR A 1 85 ? -5.570 -4.154 17.767 1.00 38.59 85 THR A C 1
ATOM 683 O O . THR A 1 85 ? -6.294 -3.166 17.638 1.00 38.59 85 THR A O 1
ATOM 686 N N . ALA A 1 86 ? -6.005 -5.378 18.071 1.00 39.34 86 ALA A N 1
ATOM 687 C CA . ALA A 1 86 ? -7.299 -5.636 18.699 1.00 39.34 86 ALA A CA 1
ATOM 688 C C . ALA A 1 86 ? -7.306 -5.136 20.151 1.00 39.34 86 ALA A C 1
ATOM 690 O O . ALA A 1 86 ? -6.214 -5.137 20.772 1.00 39.34 86 ALA A O 1
#

InterPro domains:
  IPR000086 NUDIX hydrolase domain [PF00293] (2-65)
  IPR000086 NUDIX hydrolase domain [PS51462] (1-86)
  IPR015797 NUDIX hydrolase-like domain superfamily [SSF55811] (2-75)
  IPR020084 NUDIX hydrolase, conserved site [PS00893] (18-39)
  IPR051325 Nudix hydrolase domain-containing protein [PTHR21340] (1-61)

Sequence (86 aa):
MLMLQRRDDPDFWQSVTGSIEEGETALQAAVREVKEEVTIDVAAEQLTLIDCQRTVEFEIFSHLRHRYAPGVMPQYRILVLPCVTA

pLDDT: mean 81.51, std 15.17, range [38.59, 94.88]